Protein AF-A0A971WTZ6-F1 (afdb_monomer)

Mean predicted aligned error: 16.08 Å

Foldseek 3Di:
DDDDDPPPPPPPPQDPVSVVVVVVVVVVVVVVVVVVVVVVVVVVVVVVVVVVLPPQDDDDDDRCDPLLLLVQQQVVVVVVDPDFDFLVNSLVSSCVSDVVDDSVNSVVSLVVQQPDPAFDWHDDPQKTWGWGWHDDPRTIDIDTPDIGGNVVPPPPPPD

Secondary structure (DSSP, 8-state):
---------------HHHHHHHHHHHHHHHHHHHHHHHHHHHHHHHHHHHHTTSTTS-SSSSSPPHHHHHHHHHHHHHHT-SS-EEHHHHHHHHHHH-SSS-HHHHHHHHHHHTT-SS-EEEEETTEEEEEEEEEETTEEEEEEEEEEEGGGGGGGS--

Radius of gyration: 30.04 Å; Cα contacts (8 Å, |Δi|>4): 118; chains: 1; bounding box: 64×33×108 Å

Nearest PDB structures (foldseek):
  5gwj-assembly1_A  TM=6.318E-01  e=2.835E-01  Homo sapiens
  4ray-assembly1_B  TM=6.057E-01  e=4.666E-01  Magnetospirillum gryphiswaldense MSR-1 v2
  4g0u-assembly1_A  TM=4.579E-01  e=3.418E-01  Homo sapiens
  8p26-assembly4_G  TM=4.112E-01  e=1.188E+00  Arabidopsis thaliana
  8p26-assembly3_F  TM=2.941E-01  e=2.356E+00  Arabidopsis thaliana

Structure (mmCIF, N/CA/C/O backbone):
data_AF-A0A971WTZ6-F1
#
_entry.id   AF-A0A971WTZ6-F1
#
loop_
_atom_site.group_PDB
_atom_site.id
_atom_site.type_symbol
_atom_site.label_atom_id
_atom_site.label_alt_id
_atom_site.label_comp_id
_atom_site.label_asym_id
_atom_site.label_entity_id
_atom_site.label_seq_id
_atom_site.pdbx_PDB_ins_code
_atom_site.Cartn_x
_atom_site.Cartn_y
_a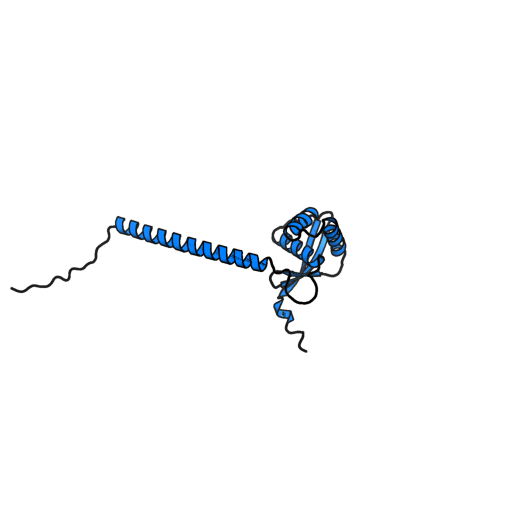tom_site.Cartn_z
_atom_site.occupancy
_atom_site.B_iso_or_equiv
_atom_site.auth_seq_id
_atom_site.auth_comp_id
_atom_site.auth_asym_id
_atom_site.auth_atom_id
_atom_site.pdbx_PDB_model_num
ATOM 1 N N . MET A 1 1 ? 27.013 -16.942 -88.353 1.00 39.53 1 MET A N 1
ATOM 2 C CA . MET A 1 1 ? 26.385 -15.684 -87.880 1.00 39.53 1 MET A CA 1
ATOM 3 C C . MET A 1 1 ? 25.203 -16.038 -86.986 1.00 39.53 1 MET A C 1
ATOM 5 O O . MET A 1 1 ? 24.407 -16.854 -87.421 1.00 39.53 1 MET A O 1
ATOM 9 N N . GLY A 1 2 ? 25.082 -15.452 -85.782 1.00 38.31 2 GLY A N 1
ATOM 10 C CA . GLY A 1 2 ? 23.783 -15.403 -85.077 1.00 38.31 2 GLY A CA 1
ATOM 11 C C . GLY A 1 2 ? 23.703 -15.758 -83.580 1.00 38.31 2 GLY A C 1
ATOM 12 O O . GLY A 1 2 ? 22.897 -16.597 -83.224 1.00 38.31 2 GLY A O 1
ATOM 13 N N . LYS A 1 3 ? 24.494 -15.091 -82.724 1.00 39.75 3 LYS A N 1
ATOM 14 C CA . LYS A 1 3 ? 24.234 -14.716 -81.306 1.00 39.75 3 LYS A CA 1
ATOM 15 C C . LYS A 1 3 ? 23.463 -15.693 -80.383 1.00 39.75 3 LYS A C 1
ATOM 17 O O . LYS A 1 3 ? 22.240 -15.643 -80.293 1.00 39.75 3 LYS A O 1
ATOM 22 N N . VAL A 1 4 ? 24.204 -16.383 -79.510 1.00 43.22 4 VAL A N 1
ATOM 23 C CA . VAL A 1 4 ? 23.694 -1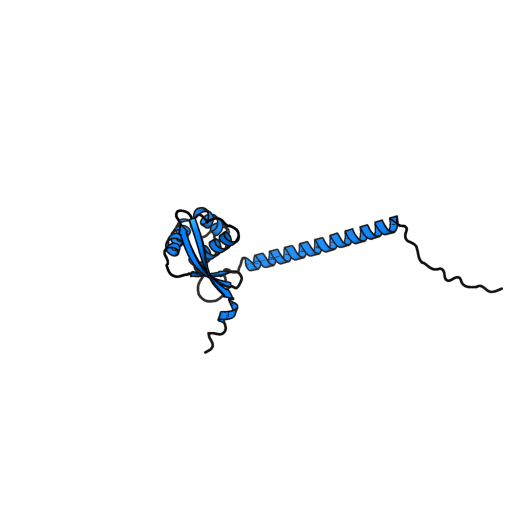6.835 -78.201 1.00 43.22 4 VAL A CA 1
ATOM 24 C C . VAL A 1 4 ? 23.623 -15.611 -77.281 1.00 43.22 4 VAL A C 1
ATOM 26 O O . VAL A 1 4 ? 24.646 -14.997 -76.978 1.00 43.22 4 VAL A O 1
ATOM 29 N N . LYS A 1 5 ? 22.418 -15.205 -76.866 1.00 48.94 5 LYS A N 1
ATOM 30 C CA . LYS A 1 5 ? 22.244 -14.185 -75.823 1.00 48.94 5 LYS A CA 1
ATOM 31 C C . LYS A 1 5 ? 22.657 -14.800 -74.484 1.00 48.94 5 LYS A C 1
ATOM 33 O O . LYS A 1 5 ? 21.902 -15.574 -73.906 1.00 48.94 5 LYS A O 1
ATOM 38 N N . SER A 1 6 ? 23.843 -14.443 -73.991 1.00 46.06 6 SER A N 1
ATOM 39 C CA . SER A 1 6 ? 24.208 -14.658 -72.589 1.00 46.06 6 SER A CA 1
ATOM 40 C C . SER A 1 6 ? 23.188 -13.962 -71.697 1.00 46.06 6 SER A C 1
ATOM 42 O O . SER A 1 6 ? 23.096 -12.733 -71.679 1.00 46.06 6 SER A O 1
ATOM 44 N N . ILE A 1 7 ? 22.448 -14.758 -70.934 1.00 49.47 7 ILE A N 1
ATOM 45 C CA . ILE A 1 7 ? 21.737 -14.300 -69.748 1.00 49.47 7 ILE A CA 1
ATOM 46 C C . ILE A 1 7 ? 22.827 -13.859 -68.768 1.00 49.47 7 ILE A C 1
ATOM 48 O O . ILE A 1 7 ? 23.528 -14.690 -68.190 1.00 49.47 7 ILE A O 1
ATOM 52 N N . LYS A 1 8 ? 23.039 -12.544 -68.644 1.00 46.16 8 LYS A N 1
ATOM 53 C CA . LYS A 1 8 ? 23.874 -11.992 -67.577 1.00 46.16 8 LYS A CA 1
ATOM 54 C C . LYS A 1 8 ? 23.156 -12.271 -66.260 1.00 46.16 8 LYS A C 1
ATOM 56 O O . LYS A 1 8 ? 22.169 -11.617 -65.939 1.00 46.16 8 LYS A O 1
ATOM 61 N N . ARG A 1 9 ? 23.661 -13.272 -65.538 1.00 42.91 9 ARG 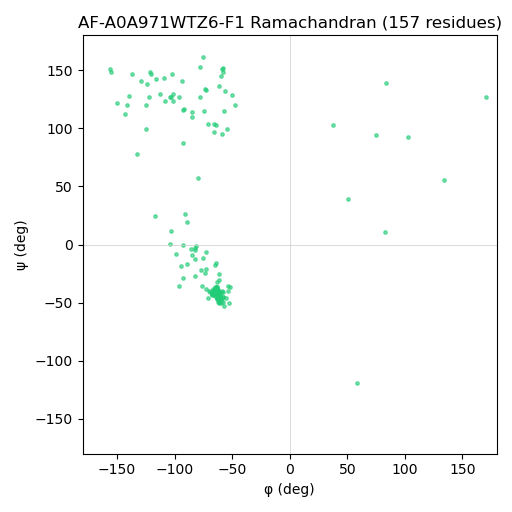A N 1
ATOM 62 C CA . ARG A 1 9 ? 23.429 -13.494 -64.112 1.00 42.91 9 ARG A CA 1
ATOM 63 C C . ARG A 1 9 ? 23.827 -12.209 -63.383 1.00 42.91 9 ARG A C 1
ATOM 65 O O . ARG A 1 9 ? 25.008 -11.931 -63.210 1.00 42.91 9 ARG A O 1
ATOM 72 N N . GLY A 1 10 ? 22.838 -11.391 -63.045 1.00 45.88 10 GLY A N 1
ATOM 73 C CA . GLY A 1 10 ? 22.982 -10.276 -62.116 1.00 45.88 10 GLY A CA 1
ATOM 74 C C . GLY A 1 10 ? 22.949 -10.790 -60.682 1.00 45.88 10 GLY A C 1
ATOM 75 O O . GLY A 1 10 ? 22.087 -10.387 -59.916 1.00 45.88 10 GLY A O 1
ATOM 76 N N . GLU A 1 11 ? 23.846 -11.713 -60.343 1.00 49.72 11 GLU A N 1
ATOM 77 C CA . GLU A 1 11 ? 24.200 -12.000 -58.955 1.00 49.72 11 GLU A CA 1
ATOM 78 C C . GLU A 1 11 ? 25.410 -11.117 -58.654 1.00 49.72 11 GLU A C 1
ATOM 80 O O . GLU A 1 11 ? 26.560 -11.483 -58.892 1.00 49.72 11 GLU A O 1
ATOM 85 N N . LEU A 1 12 ? 25.133 -9.884 -58.230 1.00 53.41 12 LEU A N 1
ATOM 86 C CA . LEU A 1 12 ? 26.131 -9.048 -57.579 1.00 53.41 12 LEU A CA 1
ATOM 87 C C . LEU A 1 12 ? 26.472 -9.742 -56.256 1.00 53.41 12 LEU A C 1
ATOM 89 O O . LEU A 1 12 ? 25.738 -9.610 -55.280 1.00 53.41 12 LEU A O 1
ATOM 93 N N . ASN A 1 13 ? 27.553 -10.524 -56.244 1.00 52.94 13 ASN A N 1
ATOM 94 C CA . ASN A 1 13 ? 28.212 -10.939 -55.009 1.00 52.94 13 ASN A CA 1
ATOM 95 C C . ASN A 1 13 ? 28.642 -9.658 -54.283 1.00 52.94 13 ASN A C 1
ATOM 97 O O . ASN A 1 13 ? 29.683 -9.091 -54.613 1.00 52.94 13 ASN A O 1
ATOM 101 N N . MET A 1 14 ? 27.815 -9.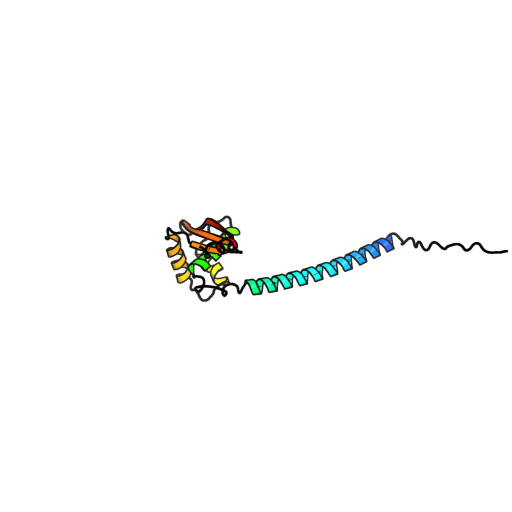177 -53.351 1.00 63.66 14 MET A N 1
ATOM 102 C CA . MET A 1 14 ? 28.189 -8.087 -52.452 1.00 63.66 14 MET A CA 1
ATOM 103 C C . MET A 1 14 ? 29.461 -8.497 -51.714 1.00 63.66 14 MET A C 1
ATOM 105 O O . MET A 1 14 ? 29.566 -9.626 -51.221 1.00 63.66 14 MET A O 1
ATOM 109 N N . GLY A 1 15 ? 30.443 -7.598 -51.668 1.00 75.81 15 GLY A N 1
ATOM 110 C CA . GLY A 1 15 ? 31.680 -7.857 -50.940 1.00 75.81 15 GLY A CA 1
ATOM 111 C C . GLY A 1 15 ? 31.389 -8.136 -49.464 1.00 75.81 15 GLY A C 1
ATOM 112 O O . GLY A 1 15 ? 30.422 -7.620 -48.905 1.00 75.81 15 GLY A O 1
ATOM 113 N N . TYR A 1 16 ? 32.232 -8.933 -48.803 1.00 76.25 16 TYR A N 1
ATOM 114 C CA . TYR A 1 16 ? 32.075 -9.231 -47.373 1.00 76.25 16 TYR A CA 1
ATOM 115 C C . TYR A 1 16 ? 31.971 -7.947 -46.527 1.00 76.25 16 TYR A C 1
ATOM 117 O O . TYR A 1 16 ? 31.121 -7.853 -45.646 1.00 76.25 16 TYR A O 1
ATOM 125 N N . GLU A 1 17 ? 32.759 -6.919 -46.857 1.00 78.50 17 GLU A N 1
ATOM 126 C CA . GLU A 1 17 ? 32.669 -5.603 -46.216 1.00 78.50 17 GLU A CA 1
ATOM 127 C C . GLU A 1 17 ? 31.329 -4.904 -46.487 1.00 78.50 17 GLU A C 1
ATOM 129 O O . GLU A 1 17 ? 30.712 -4.401 -45.552 1.00 78.50 17 GLU A O 1
ATOM 134 N N . GLU A 1 18 ? 30.825 -4.917 -47.725 1.00 80.88 18 GLU A N 1
ATOM 135 C CA . GLU A 1 18 ? 29.519 -4.330 -48.072 1.00 80.88 18 GLU A CA 1
ATOM 136 C C . GLU A 1 18 ? 28.364 -5.040 -47.353 1.00 80.88 18 GLU A C 1
ATOM 138 O O . GLU A 1 18 ? 27.426 -4.390 -46.895 1.00 80.88 18 GLU A O 1
ATOM 143 N N . SER A 1 19 ? 28.453 -6.363 -47.184 1.00 84.31 19 SER A N 1
ATOM 144 C CA . SER A 1 19 ? 27.488 -7.134 -46.397 1.00 84.31 19 SER A CA 1
ATOM 145 C C . SER A 1 19 ? 27.518 -6.752 -44.915 1.00 84.31 19 SER A C 1
ATOM 147 O O . SER A 1 19 ? 26.463 -6.708 -44.281 1.00 84.31 19 SER A O 1
ATOM 149 N N . LEU A 1 20 ? 28.699 -6.478 -44.349 1.00 88.19 20 LEU A N 1
ATOM 150 C CA . LEU A 1 20 ? 28.834 -6.041 -42.957 1.00 88.19 20 LEU A CA 1
ATOM 151 C C . LEU A 1 20 ? 28.292 -4.624 -42.752 1.00 88.19 20 LEU A C 1
ATOM 153 O O . LEU A 1 20 ? 27.613 -4.372 -41.756 1.00 88.19 20 LEU A O 1
ATOM 157 N N . TRP A 1 21 ? 28.543 -3.716 -43.697 1.00 89.12 21 TRP A N 1
ATOM 158 C CA . TRP A 1 21 ? 27.971 -2.369 -43.685 1.00 89.12 21 TRP A CA 1
ATOM 159 C C . TRP A 1 21 ? 26.448 -2.407 -43.773 1.00 89.12 21 TRP A C 1
ATOM 161 O O . TRP A 1 21 ? 25.774 -1.805 -42.943 1.00 89.12 21 TRP A O 1
ATOM 171 N N . HIS A 1 22 ? 25.904 -3.204 -44.691 1.00 86.69 22 HIS A N 1
ATOM 172 C CA . HIS A 1 22 ? 24.462 -3.358 -44.831 1.00 86.69 22 HIS A CA 1
ATOM 173 C C . HIS A 1 22 ? 23.809 -3.964 -43.577 1.00 86.69 22 HIS A C 1
ATOM 175 O O . HIS A 1 22 ? 22.792 -3.463 -43.101 1.00 86.69 22 HIS A O 1
ATOM 181 N N . ALA A 1 23 ? 24.418 -5.001 -42.989 1.00 89.94 23 ALA A N 1
ATOM 182 C CA . ALA A 1 23 ? 23.938 -5.591 -41.740 1.00 89.94 23 ALA A CA 1
ATOM 183 C C . ALA A 1 23 ? 23.984 -4.590 -40.575 1.00 89.94 23 ALA A C 1
ATOM 185 O O . ALA A 1 23 ? 23.058 -4.530 -39.766 1.00 89.94 23 ALA A O 1
ATOM 186 N N . ARG A 1 24 ? 25.039 -3.769 -40.502 1.00 91.81 24 ARG A N 1
ATOM 187 C CA . ARG A 1 24 ? 25.147 -2.697 -39.510 1.00 91.81 24 ARG A CA 1
ATOM 188 C C . ARG A 1 24 ? 24.034 -1.665 -39.686 1.00 91.81 24 ARG A C 1
ATOM 190 O O . ARG A 1 24 ? 23.422 -1.289 -38.690 1.00 91.81 24 ARG A O 1
ATOM 197 N N . ASP A 1 25 ? 23.773 -1.223 -40.910 1.00 91.94 25 ASP A N 1
ATOM 198 C CA . ASP A 1 25 ? 22.756 -0.207 -41.188 1.00 91.94 25 ASP A CA 1
ATOM 199 C C . ASP A 1 25 ? 21.351 -0.709 -40.826 1.00 91.94 25 ASP A C 1
ATOM 201 O O . ASP A 1 25 ? 20.591 0.004 -40.168 1.00 91.94 25 ASP A O 1
ATOM 205 N N . LEU A 1 26 ? 21.045 -1.972 -41.142 1.00 93.94 26 LEU A N 1
ATOM 206 C CA . LEU A 1 26 ? 19.799 -2.623 -40.729 1.00 93.94 26 LEU A CA 1
ATOM 207 C C . LEU A 1 26 ? 19.653 -2.669 -39.202 1.00 93.94 26 LEU A C 1
ATOM 209 O O . LEU A 1 26 ? 18.611 -2.292 -38.671 1.00 93.94 26 LEU A O 1
ATOM 213 N N . LEU A 1 27 ? 20.707 -3.066 -38.482 1.00 93.94 27 LEU A N 1
ATOM 214 C CA . LEU A 1 27 ? 20.687 -3.106 -37.016 1.00 93.94 27 LEU A CA 1
ATOM 215 C C . LEU A 1 27 ? 20.507 -1.715 -36.398 1.00 93.94 27 LEU A C 1
ATOM 217 O O . LEU A 1 27 ? 19.831 -1.574 -35.381 1.00 93.94 27 LEU A O 1
ATOM 221 N N . VAL A 1 28 ? 21.102 -0.678 -36.990 1.00 95.25 28 VAL A N 1
ATOM 222 C CA . VAL A 1 28 ? 20.956 0.702 -36.508 1.00 95.25 28 VAL A CA 1
ATOM 223 C C . VAL A 1 28 ? 19.514 1.188 -36.660 1.00 95.25 28 VAL A C 1
ATOM 225 O O . VAL A 1 28 ? 18.975 1.782 -35.721 1.00 95.25 28 VAL A O 1
ATOM 228 N N . GLU A 1 29 ? 18.874 0.913 -37.796 1.00 94.62 29 GLU A N 1
ATOM 229 C CA . GLU A 1 29 ? 17.466 1.263 -38.009 1.00 94.62 29 GLU A CA 1
ATOM 230 C C . GLU A 1 29 ? 16.527 0.455 -37.098 1.00 94.62 29 GLU A C 1
ATOM 232 O O . GLU A 1 29 ? 15.623 1.030 -36.488 1.00 94.62 29 GLU A O 1
ATOM 237 N N . GLU A 1 30 ? 16.793 -0.837 -36.890 1.00 93.06 30 GLU A N 1
ATOM 238 C CA . GLU A 1 30 ? 16.048 -1.684 -35.946 1.00 93.06 30 GLU A CA 1
ATOM 239 C C . GLU A 1 30 ? 16.134 -1.129 -34.513 1.00 93.06 30 GLU A C 1
ATOM 241 O O . GLU A 1 30 ? 15.119 -0.928 -33.841 1.00 93.06 30 GLU A O 1
ATOM 246 N N . ILE A 1 31 ? 17.342 -0.784 -34.050 1.00 95.94 31 ILE A N 1
ATOM 247 C CA . ILE A 1 31 ? 17.561 -0.182 -32.725 1.00 95.94 31 ILE A CA 1
ATOM 248 C C . ILE A 1 31 ? 16.777 1.125 -32.587 1.00 95.94 31 ILE A C 1
ATOM 250 O O . ILE A 1 31 ? 16.212 1.413 -31.527 1.00 95.94 31 ILE A O 1
ATOM 254 N N . LYS A 1 32 ? 16.737 1.938 -33.642 1.00 95.00 32 LYS A N 1
ATOM 255 C CA . LYS A 1 32 ? 16.009 3.208 -33.648 1.00 95.00 32 LYS A CA 1
ATOM 256 C C . LYS A 1 32 ? 14.498 2.987 -33.566 1.00 95.00 32 LYS A C 1
ATOM 258 O O . LYS A 1 32 ? 13.845 3.652 -32.759 1.00 95.00 32 LYS A O 1
ATOM 263 N N . ALA A 1 33 ? 13.961 2.032 -34.321 1.00 92.75 33 ALA A N 1
ATOM 264 C CA . ALA A 1 33 ? 12.549 1.663 -34.274 1.00 92.75 33 ALA A CA 1
ATOM 265 C C . ALA A 1 33 ? 12.151 1.119 -32.891 1.00 92.75 33 ALA A C 1
ATOM 267 O O . ALA A 1 33 ? 11.163 1.568 -32.304 1.00 92.75 33 ALA A O 1
ATOM 268 N N . LEU A 1 34 ? 12.965 0.231 -32.314 1.00 94.00 34 LEU A N 1
ATOM 269 C CA . LEU A 1 34 ? 12.738 -0.325 -30.977 1.00 94.00 34 LEU A CA 1
ATOM 270 C C . LEU A 1 34 ? 12.751 0.757 -29.893 1.00 94.00 34 LEU A C 1
ATOM 272 O O . LEU A 1 34 ? 11.895 0.758 -29.010 1.00 94.00 34 LEU A O 1
ATOM 276 N N . ARG A 1 35 ? 13.665 1.731 -29.977 1.00 93.06 35 ARG A N 1
ATOM 277 C CA . ARG A 1 35 ? 13.692 2.876 -29.050 1.00 93.06 35 ARG A CA 1
ATOM 278 C C . ARG A 1 35 ? 12.431 3.732 -29.144 1.00 93.06 35 ARG A C 1
ATOM 280 O O . ARG A 1 35 ? 11.930 4.179 -28.115 1.00 93.06 35 ARG A O 1
ATOM 287 N N . GLN A 1 36 ? 11.900 3.949 -30.346 1.00 92.94 36 GLN A N 1
ATOM 288 C CA . GLN A 1 36 ? 10.642 4.680 -30.525 1.00 92.94 36 GLN A CA 1
ATOM 289 C C . GLN A 1 36 ? 9.451 3.913 -29.942 1.00 92.94 36 GLN A C 1
ATOM 291 O O . GLN A 1 36 ? 8.622 4.503 -29.248 1.00 92.94 36 GLN A O 1
ATOM 296 N N . GLN A 1 37 ? 9.384 2.599 -30.167 1.00 92.56 37 GLN A N 1
ATOM 297 C CA . GLN A 1 37 ? 8.347 1.749 -29.579 1.00 92.56 37 GLN A CA 1
ATOM 298 C C . GLN A 1 37 ? 8.421 1.737 -28.049 1.00 92.56 37 GLN A C 1
ATOM 300 O O . GLN A 1 37 ? 7.386 1.854 -27.394 1.00 92.56 37 GLN A O 1
ATOM 305 N N . LEU A 1 38 ? 9.629 1.653 -27.483 1.00 92.38 38 LEU A N 1
ATOM 306 C CA . LEU A 1 38 ? 9.853 1.734 -26.041 1.00 92.38 38 LEU A CA 1
ATOM 307 C C . LEU A 1 38 ? 9.314 3.055 -25.483 1.00 92.38 38 LEU A C 1
ATOM 309 O O . LEU A 1 38 ? 8.534 3.042 -24.538 1.00 92.38 38 LEU A O 1
ATOM 313 N N . LEU A 1 39 ? 9.660 4.184 -26.106 1.00 91.50 39 LEU A N 1
ATOM 314 C CA . LEU A 1 39 ? 9.236 5.508 -25.650 1.00 91.50 39 LEU A CA 1
ATOM 315 C C . LEU A 1 39 ? 7.708 5.661 -25.684 1.00 91.50 39 LEU A C 1
ATOM 317 O O . LEU A 1 39 ? 7.111 6.145 -24.723 1.00 91.50 39 LEU A O 1
ATOM 321 N N . LEU A 1 40 ? 7.057 5.168 -26.743 1.00 92.19 40 LEU A N 1
ATOM 322 C CA . LEU A 1 40 ? 5.595 5.133 -26.833 1.00 92.19 40 LEU A CA 1
ATOM 323 C C . LEU A 1 40 ? 4.974 4.256 -25.740 1.00 92.19 40 LEU A C 1
ATOM 325 O O . LEU A 1 40 ? 3.973 4.642 -25.135 1.00 92.19 40 LEU A O 1
ATOM 329 N N . LYS A 1 41 ? 5.554 3.083 -25.467 1.00 92.12 41 LYS A N 1
ATOM 330 C CA . LYS A 1 41 ? 5.076 2.176 -24.415 1.00 92.12 41 LYS A CA 1
ATOM 331 C C . LYS A 1 41 ? 5.258 2.774 -23.027 1.00 92.12 41 LYS A C 1
ATOM 333 O O . LYS A 1 41 ? 4.337 2.706 -22.218 1.00 92.12 41 LYS A O 1
ATOM 338 N N . GLU A 1 42 ? 6.390 3.411 -22.759 1.00 90.31 42 GLU A N 1
ATOM 339 C CA . GLU A 1 42 ? 6.631 4.129 -21.508 1.00 90.31 42 GLU A CA 1
ATOM 340 C C . GLU A 1 42 ? 5.645 5.282 -21.319 1.00 90.31 42 GLU A C 1
ATOM 342 O O . GLU A 1 42 ? 5.124 5.474 -20.221 1.00 90.31 42 GLU A O 1
ATOM 347 N N . GLU A 1 43 ? 5.334 6.033 -22.376 1.00 87.88 43 GLU A N 1
ATOM 348 C CA . GLU A 1 43 ? 4.344 7.104 -22.309 1.00 87.88 43 GLU A CA 1
ATOM 349 C C . GLU A 1 43 ? 2.928 6.557 -22.077 1.00 87.88 43 GLU A C 1
ATOM 351 O O . GLU A 1 43 ? 2.199 7.074 -21.229 1.00 87.88 43 GLU A O 1
ATOM 356 N N . GLN A 1 44 ? 2.552 5.471 -22.758 1.00 87.94 44 GLN A N 1
ATOM 357 C CA . GLN A 1 44 ? 1.296 4.756 -22.513 1.00 87.94 44 GLN A CA 1
ATOM 358 C C . GLN A 1 44 ? 1.200 4.285 -21.060 1.00 87.94 44 GLN A C 1
ATOM 360 O O . GLN A 1 44 ? 0.174 4.505 -20.420 1.00 87.94 44 GLN A O 1
ATOM 365 N N . LEU A 1 45 ? 2.273 3.712 -20.511 1.00 83.38 45 LEU A N 1
ATOM 366 C CA . LEU A 1 45 ? 2.335 3.294 -19.112 1.00 83.38 45 LEU A CA 1
ATOM 367 C C . LEU A 1 45 ? 2.265 4.482 -18.152 1.00 83.38 45 LEU A C 1
ATOM 369 O O . LEU A 1 45 ? 1.592 4.388 -17.132 1.00 83.38 45 LEU A O 1
ATOM 373 N N . ARG A 1 46 ? 2.905 5.620 -18.450 1.00 77.62 46 ARG A N 1
ATOM 374 C CA . ARG A 1 46 ? 2.770 6.842 -17.635 1.00 77.62 46 ARG A CA 1
ATOM 375 C C . ARG A 1 46 ? 1.341 7.374 -17.647 1.00 77.62 46 ARG A C 1
ATOM 377 O O . ARG A 1 46 ? 0.832 7.733 -16.590 1.00 77.62 46 ARG A O 1
ATOM 384 N N . ARG A 1 47 ? 0.681 7.391 -18.809 1.00 78.56 47 ARG A N 1
ATOM 385 C CA . ARG A 1 47 ? -0.731 7.784 -18.935 1.00 78.56 47 ARG A CA 1
ATOM 386 C C . ARG A 1 47 ? -1.631 6.824 -18.160 1.00 78.56 47 ARG A C 1
ATOM 388 O O . ARG A 1 47 ? -2.456 7.277 -17.373 1.00 78.56 47 ARG A O 1
ATOM 395 N N . LEU A 1 48 ? -1.417 5.517 -18.294 1.00 74.81 48 LEU A N 1
ATOM 396 C CA . LEU A 1 48 ? -2.161 4.507 -17.544 1.00 74.81 48 LEU A CA 1
ATOM 397 C C . LEU A 1 48 ? -1.938 4.664 -16.034 1.00 74.81 48 LEU A C 1
ATOM 399 O O . LEU A 1 48 ? -2.900 4.699 -15.282 1.00 74.81 48 LEU A O 1
ATOM 403 N N . ASN A 1 49 ? -0.698 4.884 -15.596 1.00 65.31 49 ASN A N 1
ATOM 404 C CA . ASN A 1 49 ? -0.367 5.183 -14.202 1.00 65.31 49 ASN A CA 1
ATOM 405 C C . ASN A 1 49 ? -0.988 6.492 -13.701 1.00 65.31 49 ASN A C 1
ATOM 407 O O . ASN A 1 49 ? -1.298 6.585 -12.521 1.00 65.31 49 ASN A O 1
ATOM 411 N N . SER A 1 50 ? -1.172 7.506 -14.553 1.00 65.25 50 SER A N 1
ATOM 412 C CA . SER A 1 50 ? -1.886 8.728 -14.161 1.00 65.25 50 SER A CA 1
ATOM 413 C C . SER A 1 50 ? -3.381 8.469 -13.957 1.00 65.25 50 SER A C 1
ATOM 415 O O . SER A 1 50 ? -3.933 8.886 -12.947 1.00 65.25 50 SER A O 1
ATOM 417 N N . VAL A 1 51 ? -4.002 7.667 -14.828 1.00 66.50 51 VAL A N 1
ATOM 418 C CA . VAL A 1 51 ? -5.405 7.236 -14.695 1.00 66.50 51 VAL A CA 1
ATOM 419 C C . VAL A 1 51 ? -5.592 6.317 -13.480 1.00 66.50 51 VAL A C 1
ATOM 421 O O . VAL A 1 51 ? -6.568 6.442 -12.748 1.00 66.50 51 VAL A O 1
ATOM 424 N N . LEU A 1 52 ? -4.625 5.435 -13.221 1.00 59.81 52 LEU A N 1
ATOM 425 C CA . LEU A 1 52 ? -4.563 4.558 -12.049 1.00 59.81 52 LEU A CA 1
ATOM 426 C C . LEU A 1 52 ? -4.010 5.240 -10.789 1.00 59.81 52 LEU A C 1
ATOM 428 O O . LEU A 1 52 ? -3.979 4.613 -9.736 1.00 59.81 52 LEU A O 1
ATOM 432 N N . ARG A 1 53 ? -3.612 6.515 -10.839 1.00 54.62 53 ARG A N 1
ATOM 433 C CA . ARG A 1 53 ? -3.407 7.344 -9.637 1.00 54.62 53 ARG A CA 1
ATOM 434 C C . ARG A 1 53 ? -4.677 8.073 -9.203 1.00 54.62 53 ARG A C 1
ATOM 436 O O . ARG A 1 53 ? -4.774 8.431 -8.033 1.00 54.62 53 ARG A O 1
ATOM 443 N N . ASP A 1 54 ? -5.672 8.167 -10.084 1.00 43.53 54 ASP A N 1
ATOM 444 C CA . ASP A 1 54 ? -7.025 8.644 -9.778 1.00 43.53 54 ASP A CA 1
ATOM 445 C C . ASP A 1 54 ? -8.067 7.576 -9.310 1.00 43.53 54 ASP A C 1
ATOM 447 O O . ASP A 1 54 ? -9.265 7.876 -9.335 1.00 43.53 54 ASP A O 1
ATOM 451 N N . PRO A 1 55 ? -7.747 6.355 -8.812 1.00 44.81 55 PRO A N 1
ATOM 452 C CA . PRO A 1 55 ? -8.754 5.360 -8.463 1.00 44.81 55 PRO A CA 1
ATOM 453 C C . PRO A 1 55 ? -9.186 5.467 -6.996 1.00 44.81 55 PRO A C 1
ATOM 455 O O . PRO A 1 55 ? -9.650 4.489 -6.424 1.00 44.81 55 PRO A O 1
ATOM 458 N N . ILE A 1 56 ? -9.082 6.638 -6.357 1.00 46.97 56 ILE A N 1
ATOM 459 C CA . ILE A 1 56 ? -9.738 6.831 -5.050 1.00 46.97 56 ILE A CA 1
ATOM 460 C C . ILE A 1 56 ? -11.226 7.185 -5.243 1.00 46.97 56 ILE A C 1
ATOM 462 O O . ILE A 1 56 ? -12.011 7.126 -4.294 1.00 46.97 56 ILE A O 1
ATOM 466 N N . HIS A 1 57 ? -11.668 7.527 -6.460 1.00 44.03 57 HIS A N 1
ATOM 467 C CA . HIS A 1 57 ? -13.021 8.038 -6.702 1.00 44.03 57 HIS A CA 1
ATOM 468 C C . HIS A 1 57 ? -13.724 7.350 -7.878 1.00 44.03 57 HIS A C 1
ATOM 470 O O . HIS A 1 57 ? -13.824 7.943 -8.950 1.00 44.03 57 HIS A O 1
ATOM 476 N N . LYS A 1 58 ? -14.236 6.123 -7.669 1.00 40.78 58 LYS A N 1
ATOM 477 C CA . LYS A 1 58 ? -15.356 5.461 -8.396 1.00 40.78 58 LYS A CA 1
ATOM 478 C C . LYS A 1 58 ? -15.415 3.984 -7.949 1.00 40.78 58 LYS A C 1
ATOM 480 O O . LYS A 1 58 ? -14.399 3.327 -8.065 1.00 40.78 58 LYS A O 1
ATOM 485 N N . ARG A 1 59 ? -16.506 3.366 -7.473 1.00 41.78 59 ARG A N 1
ATOM 486 C CA . ARG A 1 59 ? -17.939 3.696 -7.321 1.00 41.78 59 ARG A CA 1
ATOM 487 C C . ARG A 1 59 ? -18.503 2.841 -6.171 1.00 41.78 59 ARG A C 1
ATOM 489 O O . ARG A 1 59 ? -18.121 1.688 -6.052 1.00 41.78 59 ARG A O 1
ATOM 496 N N . GLY A 1 60 ? -19.487 3.379 -5.447 1.00 37.50 60 GLY A N 1
ATOM 497 C CA . GLY A 1 60 ? -20.447 2.594 -4.659 1.00 37.50 60 GLY A CA 1
ATOM 498 C C . GLY A 1 60 ? -20.201 2.562 -3.148 1.00 37.50 60 GLY A C 1
ATOM 499 O O . GLY A 1 60 ? -19.545 1.670 -2.642 1.00 37.50 60 GLY A O 1
ATOM 500 N N . SER A 1 61 ? -20.838 3.496 -2.434 1.00 36.16 61 SER A N 1
ATOM 501 C CA . SER A 1 61 ? -20.979 3.550 -0.968 1.00 36.16 61 SER A CA 1
ATOM 502 C C . SER A 1 61 ? -19.740 3.976 -0.163 1.00 36.16 61 SER A C 1
ATOM 504 O O . SER A 1 61 ? -18.915 3.176 0.263 1.00 36.16 61 SER A O 1
ATOM 506 N N . GLY A 1 62 ? -19.674 5.279 0.128 1.00 45.34 62 GLY A N 1
ATOM 507 C CA . GLY A 1 62 ? -18.749 5.846 1.108 1.00 45.34 62 GLY A CA 1
ATOM 508 C C . GLY A 1 62 ? -17.351 6.109 0.555 1.00 45.34 62 GLY A C 1
ATOM 509 O O . GLY A 1 62 ? -16.779 5.336 -0.203 1.00 45.34 62 GLY A O 1
ATOM 510 N N . THR A 1 63 ? -16.770 7.238 0.940 1.00 57.22 63 THR A N 1
ATOM 511 C CA . THR A 1 63 ? -15.332 7.460 0.796 1.00 57.22 63 THR A CA 1
ATOM 512 C C . THR A 1 63 ? -14.588 6.255 1.384 1.00 57.22 63 THR A C 1
ATOM 514 O O . THR A 1 63 ? -14.885 5.851 2.511 1.00 57.22 63 THR A O 1
ATOM 517 N N . VAL A 1 64 ? -13.650 5.651 0.634 1.00 66.94 64 VAL A N 1
ATOM 518 C CA . VAL A 1 64 ? -12.825 4.534 1.137 1.00 66.94 64 VAL A CA 1
ATOM 519 C C . VAL A 1 64 ? -12.298 4.935 2.508 1.00 66.94 64 VAL A C 1
ATOM 521 O O . VAL A 1 64 ? -11.645 5.975 2.633 1.00 66.94 64 VAL A O 1
ATOM 524 N N . SER A 1 65 ? -12.634 4.170 3.548 1.00 86.88 65 SER A N 1
ATOM 525 C CA . SER A 1 65 ? -12.368 4.605 4.918 1.00 86.88 65 SER A CA 1
ATOM 526 C C . SER A 1 65 ? -10.871 4.841 5.128 1.00 86.88 65 SER A C 1
ATOM 528 O O . SER A 1 65 ? -10.031 4.121 4.584 1.00 86.88 65 SER A O 1
ATOM 530 N N . LEU A 1 66 ? -10.516 5.841 5.942 1.00 88.12 66 LEU A N 1
ATOM 531 C CA . LEU A 1 66 ? -9.114 6.139 6.260 1.00 88.12 66 LEU A CA 1
ATOM 532 C C . LEU A 1 66 ? -8.369 4.888 6.755 1.00 88.12 66 LEU A C 1
ATOM 534 O O . LEU A 1 66 ? -7.213 4.670 6.407 1.00 88.12 66 LEU A O 1
ATOM 538 N N . THR A 1 67 ? -9.057 4.037 7.519 1.00 91.69 67 THR A N 1
ATOM 539 C CA . THR A 1 67 ? -8.547 2.735 7.949 1.00 91.69 67 THR A CA 1
ATOM 540 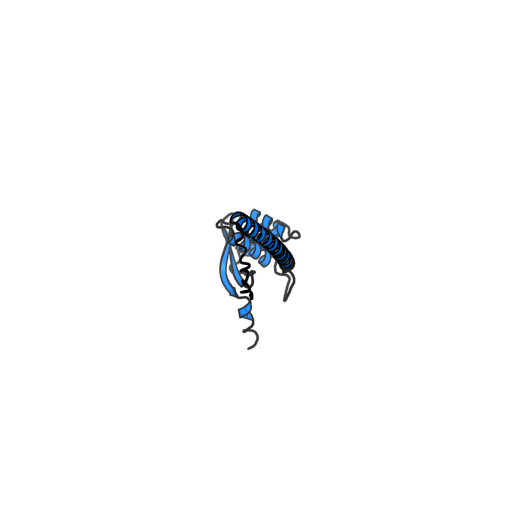C C . THR A 1 67 ? -8.156 1.846 6.772 1.00 91.69 67 THR A C 1
ATOM 542 O O . THR A 1 67 ? -7.023 1.374 6.747 1.00 91.69 67 THR A O 1
ATOM 545 N N . LYS A 1 68 ? -9.053 1.638 5.795 1.00 92.25 68 LYS A N 1
ATOM 546 C CA . LYS A 1 68 ? -8.762 0.813 4.612 1.00 92.25 68 LYS A CA 1
ATOM 547 C C . LYS A 1 68 ? -7.582 1.381 3.821 1.00 92.25 68 LYS A C 1
ATOM 549 O O . LYS A 1 68 ? -6.694 0.625 3.441 1.00 92.25 68 LYS A O 1
ATOM 554 N N . GLN A 1 69 ? -7.515 2.705 3.657 1.00 91.62 69 GLN A N 1
ATOM 555 C CA . GLN A 1 69 ? -6.395 3.365 2.971 1.00 91.62 69 GLN A CA 1
ATOM 556 C C . GLN A 1 69 ? -5.060 3.110 3.687 1.00 91.62 69 GLN A C 1
ATOM 558 O O . GLN A 1 69 ? -4.102 2.672 3.059 1.00 91.62 69 GLN A O 1
ATOM 563 N N . ILE A 1 70 ? -5.003 3.317 5.008 1.00 93.25 70 ILE A N 1
ATOM 564 C CA . ILE A 1 70 ? -3.786 3.087 5.803 1.00 93.25 70 ILE A CA 1
ATOM 565 C C . ILE A 1 70 ? -3.350 1.619 5.727 1.00 93.25 70 ILE A C 1
ATOM 567 O O . ILE A 1 70 ? -2.169 1.346 5.527 1.00 93.25 70 ILE A O 1
ATOM 571 N N . LEU A 1 71 ? -4.282 0.671 5.867 1.00 93.56 71 LEU A N 1
ATOM 572 C CA . LEU A 1 71 ? -3.972 -0.757 5.766 1.00 93.56 71 LEU A CA 1
ATOM 573 C C . LEU A 1 71 ? -3.475 -1.138 4.368 1.00 93.56 71 LEU A C 1
ATOM 575 O O . LEU A 1 71 ? -2.512 -1.887 4.254 1.00 93.56 71 LEU A O 1
ATOM 579 N N . THR A 1 72 ? -4.052 -0.559 3.316 1.00 92.88 72 THR A N 1
ATOM 580 C CA . THR A 1 72 ? -3.585 -0.762 1.936 1.00 92.88 72 THR A CA 1
ATOM 581 C C . THR A 1 72 ? -2.144 -0.276 1.760 1.00 92.88 72 THR A C 1
ATOM 583 O O . THR A 1 72 ? -1.321 -0.992 1.194 1.00 92.88 72 THR A O 1
ATOM 586 N N . THR A 1 73 ? -1.789 0.890 2.317 1.00 92.19 73 THR A N 1
ATOM 587 C CA . THR A 1 73 ? -0.400 1.381 2.306 1.00 92.19 73 THR A CA 1
ATOM 588 C C . THR A 1 73 ? 0.545 0.427 3.039 1.00 92.19 73 THR A C 1
ATOM 590 O O . THR A 1 73 ? 1.631 0.139 2.544 1.00 92.19 73 THR A O 1
ATOM 593 N N . ILE A 1 74 ? 0.155 -0.092 4.207 1.00 92.56 74 ILE A N 1
ATOM 594 C CA . ILE A 1 74 ? 0.988 -1.050 4.954 1.00 92.56 74 ILE A CA 1
ATOM 595 C C . ILE A 1 74 ? 1.158 -2.345 4.157 1.00 92.56 74 ILE A C 1
ATOM 597 O O . ILE A 1 74 ? 2.264 -2.880 4.116 1.00 92.56 74 ILE A O 1
ATOM 601 N N . TYR A 1 75 ? 0.099 -2.820 3.497 1.00 92.19 75 TYR A N 1
ATOM 602 C CA . TYR A 1 75 ? 0.139 -4.036 2.691 1.00 92.19 75 TYR A CA 1
ATOM 603 C C . TYR A 1 75 ? 1.147 -3.891 1.547 1.00 92.19 75 TYR A C 1
ATOM 605 O O . TYR A 1 75 ? 2.068 -4.700 1.438 1.00 92.19 75 TYR A O 1
ATOM 613 N N . GLN A 1 76 ? 1.059 -2.793 0.789 1.00 90.12 76 GLN A N 1
ATOM 614 C CA . GLN A 1 76 ? 2.029 -2.435 -0.254 1.00 90.12 76 GLN A CA 1
ATOM 615 C C . GLN A 1 76 ? 3.464 -2.428 0.290 1.00 90.12 76 GLN A C 1
ATOM 617 O O . GLN A 1 76 ? 4.342 -3.099 -0.242 1.00 90.12 76 GLN A O 1
ATOM 622 N N . MET A 1 77 ? 3.691 -1.736 1.410 1.00 90.06 77 MET A N 1
ATOM 623 C CA . MET A 1 77 ? 5.012 -1.665 2.039 1.00 90.06 77 MET A CA 1
ATOM 624 C C . MET A 1 77 ? 5.544 -3.031 2.498 1.00 90.06 77 MET A C 1
ATOM 626 O O . MET A 1 77 ? 6.761 -3.207 2.548 1.00 90.06 77 MET A O 1
ATOM 630 N N . SER A 1 78 ? 4.658 -3.958 2.876 1.00 87.50 78 SER A N 1
ATOM 631 C CA . SER A 1 78 ? 5.017 -5.296 3.355 1.00 87.50 78 SER A CA 1
ATOM 632 C C . SER A 1 78 ? 5.299 -6.293 2.230 1.00 87.50 78 SER A C 1
ATOM 634 O O . SER A 1 78 ? 6.113 -7.187 2.425 1.00 87.50 78 SER A O 1
ATOM 636 N N . ARG A 1 79 ? 4.713 -6.119 1.033 1.00 81.19 79 ARG A N 1
ATOM 637 C CA . ARG A 1 79 ? 5.051 -6.954 -0.137 1.00 81.19 79 ARG A CA 1
ATOM 638 C C . ARG A 1 79 ? 6.509 -6.774 -0.557 1.00 81.19 79 ARG A C 1
ATOM 640 O O . ARG A 1 79 ? 7.181 -7.745 -0.885 1.00 81.19 79 ARG A O 1
ATOM 647 N N . ASP A 1 80 ? 7.001 -5.541 -0.483 1.00 70.06 80 ASP A N 1
ATOM 648 C CA . ASP A 1 80 ? 8.350 -5.183 -0.931 1.00 70.06 80 ASP A CA 1
ATOM 649 C C . ASP A 1 80 ? 9.429 -5.405 0.144 1.00 70.06 80 ASP A C 1
ATOM 651 O O . ASP A 1 80 ? 10.614 -5.146 -0.092 1.00 70.06 80 ASP A O 1
ATOM 655 N N . ARG A 1 81 ? 9.046 -5.806 1.365 1.00 67.25 81 ARG A N 1
ATOM 656 C CA . ARG A 1 81 ? 9.953 -5.845 2.520 1.00 67.25 81 ARG A CA 1
ATOM 657 C C . ARG A 1 81 ? 9.730 -7.078 3.381 1.00 67.25 81 ARG A C 1
ATOM 659 O O . ARG A 1 81 ? 8.667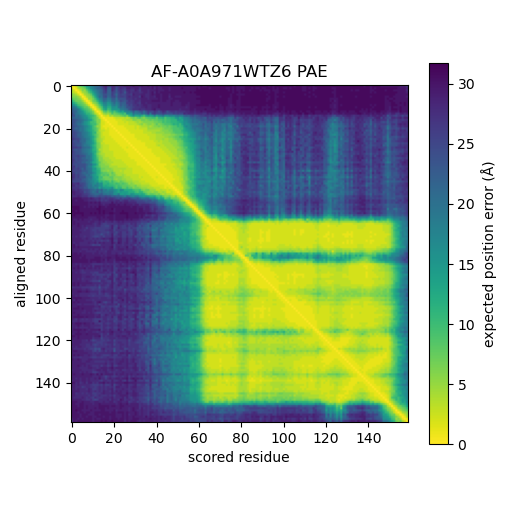 -7.275 3.944 1.00 67.25 81 ARG A O 1
ATOM 666 N N . THR A 1 82 ? 10.810 -7.803 3.646 1.00 62.34 82 THR A N 1
ATOM 667 C CA . THR A 1 82 ? 10.869 -8.875 4.656 1.00 62.34 82 THR A CA 1
ATOM 668 C C . THR A 1 82 ? 10.868 -8.376 6.104 1.00 62.34 82 THR A C 1
ATOM 670 O O . THR A 1 82 ? 10.825 -9.189 7.021 1.00 62.34 82 THR A O 1
ATOM 673 N N . HIS A 1 83 ? 10.948 -7.061 6.338 1.00 69.31 83 HIS A N 1
ATOM 674 C CA . HIS A 1 83 ? 11.134 -6.498 7.676 1.00 69.31 83 HIS A CA 1
ATOM 675 C C . HIS A 1 83 ? 9.876 -5.787 8.200 1.00 69.31 83 HIS A C 1
ATOM 677 O O . HIS A 1 83 ? 9.220 -5.079 7.429 1.00 69.31 83 HIS A O 1
ATOM 683 N N . PRO A 1 84 ? 9.592 -5.884 9.515 1.00 80.12 84 PRO A N 1
ATOM 684 C CA . PRO A 1 84 ? 8.464 -5.206 10.147 1.00 80.12 84 PRO A CA 1
ATOM 685 C C . PRO A 1 84 ? 8.501 -3.682 9.957 1.00 80.12 84 PRO A C 1
ATOM 687 O O . PRO A 1 84 ? 9.569 -3.066 9.899 1.00 80.12 84 PRO A O 1
ATOM 690 N N . ILE A 1 85 ? 7.327 -3.045 9.885 1.00 91.81 85 ILE A N 1
ATOM 691 C CA . ILE A 1 85 ? 7.207 -1.631 9.506 1.00 91.81 85 ILE A CA 1
ATOM 692 C C . ILE A 1 85 ? 6.926 -0.774 10.743 1.00 91.81 85 ILE A C 1
ATOM 694 O O . ILE A 1 85 ? 5.975 -1.004 11.481 1.00 91.81 85 ILE A O 1
ATOM 698 N N . SER A 1 86 ? 7.725 0.265 10.981 1.00 94.00 86 SER A N 1
ATOM 699 C CA . SER A 1 86 ? 7.479 1.202 12.088 1.00 94.00 86 SER A CA 1
ATOM 700 C C . SER A 1 86 ? 6.372 2.212 11.761 1.00 94.00 86 SER A C 1
ATOM 702 O O . SER A 1 86 ? 6.222 2.644 10.617 1.00 94.00 86 SER A O 1
ATOM 704 N N . ALA A 1 87 ? 5.673 2.720 12.784 1.00 93.38 87 ALA A N 1
ATOM 705 C CA . ALA A 1 87 ? 4.673 3.785 12.603 1.00 93.38 87 ALA A CA 1
ATOM 706 C C . ALA A 1 87 ? 5.222 5.017 11.859 1.00 93.38 87 ALA A C 1
ATOM 708 O O . ALA A 1 87 ? 4.516 5.624 11.059 1.00 93.38 87 ALA A O 1
ATOM 709 N N . LYS A 1 88 ? 6.492 5.382 12.089 1.00 94.06 88 LYS A N 1
ATOM 710 C CA . LYS A 1 88 ? 7.133 6.519 11.410 1.00 94.06 88 LYS A CA 1
ATOM 711 C C . LYS A 1 88 ? 7.273 6.272 9.905 1.00 94.06 88 LYS A C 1
ATOM 713 O O . LYS A 1 88 ? 7.077 7.192 9.115 1.00 94.06 88 LYS A O 1
ATOM 718 N N . GLN A 1 89 ? 7.603 5.042 9.508 1.00 93.75 89 GLN A N 1
ATOM 719 C CA . GLN A 1 89 ? 7.681 4.666 8.097 1.00 93.75 89 GLN A CA 1
ATOM 720 C C . GLN A 1 89 ? 6.295 4.683 7.450 1.00 93.75 89 GLN A C 1
ATOM 722 O O . GLN A 1 89 ? 6.174 5.242 6.365 1.00 93.75 89 GLN A O 1
ATOM 727 N N . ILE A 1 90 ? 5.267 4.169 8.135 1.00 93.62 90 ILE A N 1
ATOM 728 C CA . ILE A 1 90 ? 3.877 4.196 7.646 1.00 93.62 90 ILE A CA 1
ATOM 729 C C . ILE A 1 90 ? 3.420 5.637 7.418 1.00 93.62 90 ILE A C 1
ATOM 731 O O . ILE A 1 90 ? 2.953 5.966 6.336 1.00 93.62 90 ILE A O 1
ATOM 735 N N . VAL A 1 91 ? 3.608 6.522 8.404 1.00 94.44 91 VAL A N 1
ATOM 736 C CA . VAL A 1 91 ? 3.235 7.943 8.290 1.00 94.44 91 VAL A CA 1
ATOM 737 C C . VAL A 1 91 ? 3.934 8.602 7.105 1.00 94.44 91 VAL A C 1
ATOM 739 O O . VAL A 1 91 ? 3.302 9.336 6.346 1.00 94.44 91 VAL A O 1
ATOM 742 N N . ARG A 1 92 ? 5.237 8.348 6.939 1.00 93.88 92 ARG A N 1
ATOM 743 C CA . ARG A 1 92 ? 6.014 8.911 5.833 1.00 93.88 92 ARG A CA 1
ATOM 744 C C . ARG A 1 92 ? 5.496 8.432 4.482 1.00 93.88 92 ARG A C 1
ATOM 746 O O . ARG A 1 92 ? 5.406 9.245 3.571 1.00 93.88 92 ARG A O 1
ATOM 753 N N . GLU A 1 93 ? 5.192 7.145 4.350 1.00 91.81 93 GLU A N 1
ATOM 754 C CA . GLU A 1 93 ? 4.715 6.582 3.088 1.00 91.81 93 GLU A CA 1
ATOM 755 C C . GLU A 1 93 ? 3.292 7.042 2.771 1.00 91.81 93 GLU A C 1
ATOM 757 O O . GLU A 1 93 ? 3.040 7.550 1.683 1.00 91.81 93 GLU A O 1
ATOM 762 N N . PHE A 1 94 ? 2.395 6.993 3.757 1.00 91.94 94 PHE A N 1
ATOM 763 C CA . PHE A 1 94 ? 1.014 7.450 3.622 1.00 91.94 94 PHE A CA 1
ATOM 764 C C . PHE A 1 94 ? 0.940 8.922 3.200 1.00 91.94 94 PHE A C 1
ATOM 766 O O . PHE A 1 94 ? 0.181 9.286 2.305 1.00 91.94 94 PHE A O 1
ATOM 773 N N . ARG A 1 95 ? 1.802 9.775 3.770 1.00 89.69 95 ARG A N 1
ATOM 774 C CA . ARG A 1 95 ? 1.878 11.196 3.404 1.00 89.69 95 ARG A CA 1
ATOM 775 C C . ARG A 1 95 ? 2.332 11.463 1.976 1.00 89.69 95 ARG A C 1
ATOM 777 O O . ARG A 1 95 ? 2.114 12.571 1.514 1.00 89.69 95 ARG A O 1
ATOM 784 N N . LYS A 1 96 ? 2.955 10.512 1.273 1.00 87.94 96 LYS A N 1
ATOM 785 C CA . LYS A 1 96 ? 3.246 10.677 -0.163 1.00 87.94 96 LYS A CA 1
ATOM 786 C C . LYS A 1 96 ? 1.990 10.551 -1.024 1.00 87.94 96 LYS A C 1
ATOM 788 O O . LYS A 1 96 ? 1.979 11.050 -2.142 1.00 87.94 96 LYS A O 1
ATOM 793 N N . GLN A 1 97 ? 0.977 9.847 -0.520 1.00 84.69 97 GLN A N 1
ATOM 794 C CA . GLN A 1 97 ? -0.291 9.606 -1.205 1.00 84.69 97 GLN A CA 1
ATOM 795 C C . GLN A 1 97 ? -1.354 10.619 -0.764 1.00 84.69 97 GLN A C 1
ATOM 797 O O . GLN A 1 97 ? -2.171 11.048 -1.572 1.00 84.69 97 GLN A O 1
ATOM 802 N N . ARG A 1 98 ? -1.339 11.013 0.518 1.00 84.25 98 ARG A N 1
ATOM 803 C CA . ARG A 1 98 ? -2.397 11.818 1.127 1.00 84.25 98 ARG A CA 1
ATOM 804 C C . ARG A 1 98 ? -1.854 12.839 2.137 1.00 84.25 98 ARG A C 1
ATOM 806 O O . ARG A 1 98 ? -1.355 12.473 3.201 1.00 84.25 98 ARG A O 1
ATOM 813 N N . HIS A 1 99 ? -1.964 14.130 1.815 1.00 85.62 99 HIS A N 1
ATOM 814 C CA . HIS A 1 99 ? -1.386 15.230 2.606 1.00 85.62 99 HIS A CA 1
ATOM 815 C C . HIS A 1 99 ? -2.352 15.871 3.617 1.00 85.62 99 HIS A C 1
ATOM 817 O O . HIS A 1 99 ? -1.898 16.533 4.548 1.00 85.62 99 HIS A O 1
ATOM 823 N N . ASP A 1 100 ? -3.663 15.674 3.463 1.00 87.00 100 ASP A N 1
ATOM 824 C CA . ASP A 1 100 ? -4.713 16.261 4.311 1.00 87.00 100 ASP A CA 1
ATOM 825 C C . ASP A 1 100 ? -4.834 15.592 5.692 1.00 87.00 100 ASP A C 1
ATOM 827 O O . ASP A 1 100 ? -5.488 16.124 6.587 1.00 87.00 100 ASP A O 1
ATOM 831 N N . VAL A 1 101 ? -4.177 14.447 5.902 1.00 87.88 101 VAL A N 1
ATOM 832 C CA . VAL A 1 101 ? -4.233 13.703 7.166 1.00 87.88 101 VAL A CA 1
ATOM 833 C C . VAL A 1 101 ? -2.976 13.954 7.997 1.00 87.88 101 VAL A C 1
ATOM 835 O O . VAL A 1 101 ? -1.838 13.710 7.582 1.00 87.88 101 VAL A O 1
ATOM 838 N N . ASN A 1 102 ? -3.177 14.423 9.227 1.00 92.38 102 ASN A N 1
ATOM 839 C CA . ASN A 1 102 ? -2.081 14.657 10.159 1.00 92.38 102 ASN A CA 1
ATOM 840 C C . ASN A 1 102 ? -1.530 13.343 10.760 1.00 92.38 102 ASN A C 1
ATOM 842 O O . ASN A 1 102 ? -2.163 12.287 10.749 1.00 92.38 102 ASN A O 1
ATOM 846 N N . GLU A 1 103 ? -0.316 13.409 11.309 1.00 93.88 103 GLU A N 1
ATOM 847 C CA . GLU A 1 103 ? 0.371 12.235 11.857 1.00 93.88 103 GLU A CA 1
ATOM 848 C C . GLU A 1 103 ? -0.357 11.618 13.063 1.00 93.88 103 GLU A C 1
ATOM 850 O O . GLU A 1 103 ? -0.395 10.394 13.199 1.00 93.88 103 GLU A O 1
ATOM 855 N N . SER A 1 104 ? -0.967 12.438 13.924 1.00 93.88 104 SER A N 1
ATOM 856 C CA . SER A 1 104 ? -1.705 11.959 15.097 1.00 93.88 104 SER A CA 1
ATOM 857 C C . SER A 1 104 ? -2.943 11.144 14.711 1.00 93.88 104 SER A C 1
ATOM 859 O O . SER A 1 104 ? -3.228 10.128 15.347 1.00 93.88 104 SER A O 1
ATOM 861 N N . THR A 1 105 ? -3.637 11.514 13.633 1.00 94.44 105 THR A N 1
ATOM 862 C CA . THR A 1 105 ? -4.784 10.760 13.101 1.00 94.44 105 THR A CA 1
ATOM 863 C C . THR A 1 105 ? -4.339 9.412 12.537 1.00 94.44 105 THR A C 1
ATOM 865 O O . THR A 1 105 ? -4.955 8.386 12.823 1.00 94.44 105 THR A O 1
ATOM 868 N N . ILE A 1 106 ? -3.220 9.370 11.808 1.00 94.25 106 ILE A N 1
ATOM 869 C CA . ILE A 1 106 ? -2.663 8.107 11.296 1.00 94.25 106 ILE A CA 1
ATOM 870 C C . ILE A 1 106 ? -2.286 7.193 12.468 1.00 94.25 106 ILE A C 1
ATOM 872 O O . ILE A 1 106 ? -2.707 6.040 12.519 1.00 94.25 106 ILE A O 1
ATOM 876 N N . ARG A 1 107 ? -1.545 7.710 13.456 1.00 94.25 107 ARG A N 1
ATOM 877 C CA . ARG A 1 107 ? -1.102 6.932 14.627 1.00 94.25 107 ARG A CA 1
ATOM 878 C C . ARG A 1 107 ? -2.260 6.432 15.488 1.00 94.25 107 ARG A C 1
ATOM 880 O O . ARG A 1 107 ? -2.223 5.286 15.932 1.00 94.25 107 ARG A O 1
ATOM 887 N N . SER A 1 108 ? -3.277 7.259 15.721 1.00 94.25 108 SER A N 1
ATOM 888 C CA . SER A 1 108 ? -4.475 6.844 16.463 1.00 94.25 108 SER A CA 1
ATOM 889 C C . SER A 1 108 ? -5.264 5.782 15.703 1.00 94.25 108 SER A C 1
ATOM 891 O O . SER A 1 108 ? -5.692 4.805 16.312 1.00 94.25 108 SER A O 1
ATOM 893 N N . THR A 1 109 ? -5.364 5.894 14.377 1.00 94.56 109 THR A N 1
ATOM 894 C CA . THR A 1 109 ? -5.990 4.860 13.543 1.00 94.56 109 THR A CA 1
ATOM 895 C C . THR A 1 109 ? -5.216 3.545 13.617 1.00 94.56 109 THR A C 1
ATOM 897 O O . THR A 1 109 ? -5.819 2.507 13.873 1.00 94.56 109 THR A O 1
ATOM 900 N N . LEU A 1 110 ? -3.883 3.573 13.486 1.00 94.12 110 LEU A N 1
ATOM 901 C CA . LEU A 1 110 ? -3.036 2.383 13.650 1.00 94.12 110 LEU A CA 1
ATOM 902 C C . LEU A 1 110 ? -3.269 1.711 15.004 1.00 94.12 110 LEU A C 1
ATOM 904 O O . LEU A 1 110 ? -3.463 0.501 15.065 1.00 94.12 110 LEU A O 1
ATOM 908 N N . TYR A 1 111 ? -3.305 2.505 16.076 1.00 93.12 111 TYR A N 1
ATOM 909 C CA . TYR A 1 111 ? -3.555 2.007 17.423 1.00 93.12 111 TYR A CA 1
ATOM 910 C C . TYR A 1 111 ? -4.940 1.363 17.571 1.00 93.12 111 TYR A C 1
ATOM 912 O O . TYR A 1 111 ? -5.062 0.286 18.153 1.00 93.12 111 TYR A O 1
ATOM 920 N N . GLN A 1 112 ? -5.986 2.004 17.045 1.00 92.69 112 GLN A N 1
ATOM 921 C CA . GLN A 1 112 ? -7.350 1.476 17.100 1.00 92.69 112 GLN A CA 1
ATOM 922 C C . GLN A 1 112 ? -7.465 0.162 16.330 1.00 92.69 112 GLN A C 1
ATOM 924 O O . GLN A 1 112 ? -8.034 -0.803 16.831 1.00 92.69 112 GLN A O 1
ATOM 929 N N . VAL A 1 113 ? -6.908 0.117 15.121 1.00 93.00 113 VAL A N 1
ATOM 930 C CA . VAL A 1 113 ? -7.035 -1.027 14.216 1.00 93.00 113 VAL A CA 1
ATOM 931 C C . VAL A 1 113 ? -6.206 -2.210 14.700 1.00 93.00 113 VAL A C 1
ATOM 933 O O . VAL A 1 113 ? -6.713 -3.324 14.681 1.00 93.00 113 VAL A O 1
ATOM 936 N N . SER A 1 114 ? -5.007 -1.986 15.250 1.00 91.56 114 SER A N 1
ATOM 937 C CA . SER A 1 114 ? -4.184 -3.071 15.806 1.00 91.56 114 SER A CA 1
ATOM 938 C C . SER A 1 114 ? -4.813 -3.769 17.016 1.00 91.56 114 SER A C 1
ATOM 940 O O . SER A 1 114 ? -4.354 -4.826 17.431 1.00 91.56 114 SER A O 1
ATOM 942 N N . ARG A 1 115 ? -5.832 -3.160 17.639 1.00 90.56 115 ARG A N 1
ATOM 943 C CA . ARG A 1 115 ? -6.567 -3.746 18.772 1.00 90.56 115 ARG A CA 1
ATOM 944 C C . ARG A 1 115 ? -7.880 -4.406 18.359 1.00 90.56 115 ARG A C 1
ATOM 946 O O . ARG A 1 115 ? -8.522 -5.035 19.200 1.00 90.56 115 ARG A O 1
ATOM 953 N N . LYS A 1 116 ? -8.310 -4.253 17.104 1.00 89.69 116 LYS A N 1
ATOM 954 C CA . LYS A 1 116 ? -9.519 -4.912 16.612 1.00 89.69 116 LYS A CA 1
ATOM 955 C C . LYS A 1 116 ? -9.244 -6.402 16.443 1.00 89.69 116 LYS A C 1
ATOM 957 O O . LYS A 1 116 ? -8.241 -6.798 15.863 1.00 89.69 116 LYS A O 1
ATOM 962 N N . GLN A 1 117 ? -10.163 -7.223 16.941 1.00 77.69 117 GLN A N 1
ATOM 963 C CA . GLN A 1 117 ? -10.108 -8.670 16.732 1.00 77.69 117 GLN A CA 1
ATOM 964 C C . GLN A 1 117 ? -10.561 -9.053 15.319 1.00 77.69 117 GLN A C 1
ATOM 966 O O . GLN A 1 117 ? -10.005 -9.977 14.733 1.00 77.69 117 GLN A O 1
ATOM 971 N N . LYS A 1 118 ? -11.549 -8.326 14.776 1.00 86.94 118 LYS A N 1
ATOM 972 C CA . LYS A 1 118 ? -12.106 -8.574 13.444 1.00 86.94 118 LYS A CA 1
ATOM 973 C C . LYS A 1 118 ? -11.129 -8.125 12.353 1.00 86.94 118 LYS A C 1
ATOM 975 O O . LYS A 1 118 ? -10.608 -7.008 12.418 1.00 86.94 118 LYS A O 1
ATOM 980 N N . ALA A 1 119 ? -10.943 -8.983 11.351 1.00 91.00 119 ALA A N 1
ATOM 981 C CA . ALA A 1 119 ? -10.225 -8.659 10.126 1.00 91.00 119 ALA A CA 1
ATOM 982 C C . ALA A 1 119 ? -10.874 -7.467 9.406 1.00 91.00 119 ALA A C 1
ATOM 984 O O . ALA A 1 119 ? -12.071 -7.202 9.543 1.00 91.00 119 ALA A O 1
ATOM 985 N N . THR A 1 120 ? -10.067 -6.718 8.667 1.00 91.25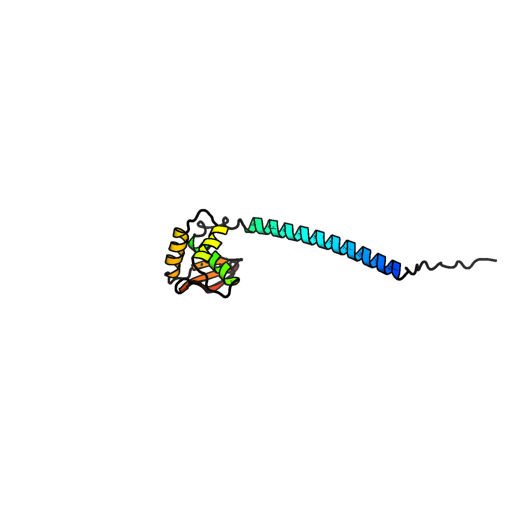 120 THR A N 1
ATOM 986 C CA . THR A 1 120 ? -10.536 -5.623 7.822 1.00 91.25 120 THR A CA 1
ATOM 987 C C . THR A 1 120 ? -10.326 -6.002 6.371 1.00 91.25 120 THR A C 1
ATOM 989 O O . THR A 1 120 ? -9.226 -6.379 5.988 1.00 91.25 120 THR A O 1
ATOM 992 N N . GLU A 1 121 ? -11.367 -5.856 5.567 1.00 92.00 121 GLU A N 1
ATOM 993 C CA . GLU A 1 121 ? -11.284 -6.035 4.123 1.00 92.00 121 GLU A CA 1
ATOM 994 C C . GLU A 1 121 ? -10.650 -4.807 3.466 1.00 92.00 121 GLU A C 1
ATOM 996 O O . GLU A 1 121 ? -11.109 -3.671 3.664 1.00 92.00 121 GLU A O 1
ATOM 1001 N N . ILE A 1 122 ? -9.612 -5.037 2.671 1.00 90.50 122 ILE A N 1
ATOM 1002 C CA . ILE A 1 122 ? -9.009 -4.042 1.786 1.00 90.50 122 ILE A CA 1
ATOM 1003 C C . ILE A 1 122 ? -9.067 -4.539 0.345 1.00 90.50 122 ILE A C 1
ATOM 1005 O O . ILE A 1 122 ? -8.984 -5.735 0.091 1.00 90.50 122 ILE A O 1
ATOM 1009 N N . GLU A 1 123 ? -9.194 -3.611 -0.593 1.00 89.06 123 GLU A N 1
ATOM 1010 C CA . GLU A 1 123 ? -9.170 -3.915 -2.021 1.00 89.06 123 GLU A CA 1
ATOM 1011 C C . GLU A 1 123 ? -7.794 -3.554 -2.571 1.00 89.06 123 GLU A C 1
ATOM 1013 O O . GLU A 1 123 ? -7.289 -2.453 -2.329 1.00 89.06 123 GLU A O 1
ATOM 1018 N N . TYR A 1 124 ? -7.170 -4.478 -3.295 1.00 86.31 124 TYR A N 1
ATOM 1019 C CA . TYR A 1 124 ? -5.847 -4.263 -3.860 1.00 86.31 124 TYR A CA 1
ATOM 1020 C C . TYR A 1 124 ? -5.672 -5.059 -5.160 1.00 86.31 124 TYR A C 1
ATOM 1022 O O . TYR A 1 124 ? -5.810 -6.275 -5.166 1.00 86.31 124 TYR A O 1
ATOM 1030 N N . GLU A 1 125 ? -5.375 -4.368 -6.267 1.00 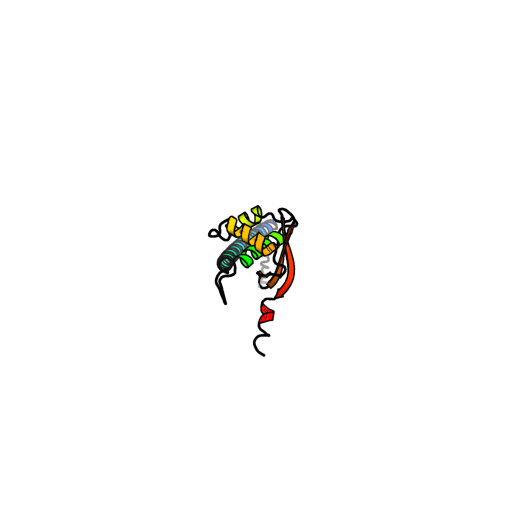85.56 125 GLU A N 1
ATOM 1031 C CA . GLU A 1 125 ? -5.109 -4.965 -7.594 1.00 85.56 125 GLU A CA 1
ATOM 1032 C C . GLU A 1 125 ? -6.174 -5.979 -8.075 1.00 85.56 125 GLU A C 1
ATOM 1034 O O . GLU A 1 125 ? -5.841 -6.998 -8.671 1.00 85.56 125 GLU A O 1
ATOM 1039 N N . GLY A 1 126 ? -7.461 -5.709 -7.824 1.00 81.62 126 GLY A N 1
ATOM 1040 C CA . GLY A 1 126 ? -8.560 -6.604 -8.222 1.00 81.62 126 GLY A CA 1
ATOM 1041 C C . GLY A 1 126 ? -8.818 -7.764 -7.253 1.00 81.62 126 GLY A C 1
ATOM 1042 O O . GLY A 1 126 ? -9.589 -8.665 -7.568 1.00 81.62 126 GLY A O 1
ATOM 1043 N N . TRP A 1 127 ? -8.208 -7.731 -6.068 1.00 86.44 127 TRP A N 1
ATOM 1044 C CA . TRP A 1 127 ? -8.421 -8.706 -5.002 1.00 86.44 127 TRP A CA 1
ATOM 1045 C C . TRP A 1 127 ? -9.034 -8.056 -3.768 1.00 86.44 127 TRP A C 1
ATOM 1047 O O . TRP A 1 127 ? -8.659 -6.944 -3.387 1.00 86.44 127 TRP A O 1
ATOM 1057 N N . LEU A 1 128 ? -9.935 -8.785 -3.118 1.00 89.31 128 LEU A N 1
ATOM 1058 C CA . LEU A 1 128 ? -10.418 -8.499 -1.779 1.00 89.31 128 LEU A CA 1
ATOM 1059 C C . LEU A 1 128 ? -9.535 -9.268 -0.798 1.00 89.31 128 LEU A C 1
ATOM 1061 O O . LEU A 1 128 ? -9.480 -10.498 -0.824 1.00 89.31 128 LEU A O 1
ATOM 1065 N N . LEU A 1 129 ? -8.823 -8.537 0.050 1.00 92.88 129 LEU A N 1
ATOM 1066 C CA . LEU A 1 129 ? -7.927 -9.098 1.050 1.00 92.88 129 LEU A CA 1
ATOM 1067 C C . LEU A 1 129 ? -8.532 -8.908 2.435 1.00 92.88 129 LEU A C 1
ATOM 1069 O O . LEU A 1 129 ? -8.765 -7.778 2.869 1.00 92.88 129 LEU A O 1
ATOM 1073 N N . GLU A 1 130 ? -8.717 -10.000 3.164 1.00 93.50 130 GLU A N 1
ATOM 1074 C CA . GLU A 1 130 ? -9.019 -9.950 4.589 1.00 93.50 130 GLU A CA 1
ATOM 1075 C C . GLU A 1 130 ? -7.712 -9.842 5.362 1.00 93.50 130 GLU A C 1
ATOM 1077 O O . GLU A 1 130 ? -6.923 -10.786 5.413 1.00 93.50 130 GLU A O 1
ATOM 1082 N N . VAL A 1 131 ? -7.466 -8.679 5.965 1.00 93.69 131 VAL A N 1
ATOM 1083 C CA . VAL A 1 131 ? -6.198 -8.405 6.642 1.00 93.69 131 VAL A CA 1
ATOM 1084 C C . VAL A 1 131 ? -6.377 -8.085 8.117 1.00 93.69 131 VAL A C 1
ATOM 1086 O O . VAL A 1 131 ? -7.345 -7.445 8.544 1.00 93.69 131 VAL A O 1
ATOM 1089 N N . LYS A 1 132 ? -5.393 -8.487 8.914 1.00 94.31 132 LYS A N 1
ATOM 1090 C CA . LYS A 1 132 ? -5.309 -8.182 10.338 1.00 94.31 132 LYS A CA 1
ATOM 1091 C C . LYS A 1 132 ? -4.008 -7.455 10.636 1.00 94.31 132 LYS A C 1
ATOM 1093 O O . LYS A 1 132 ? -2.924 -7.907 10.279 1.00 94.31 132 LYS A O 1
ATOM 1098 N N . LEU A 1 133 ? -4.121 -6.304 11.298 1.00 93.62 133 LEU A N 1
ATOM 1099 C CA . LEU A 1 133 ? -2.961 -5.517 11.699 1.00 93.62 133 LEU A CA 1
ATOM 1100 C C . LEU A 1 133 ? 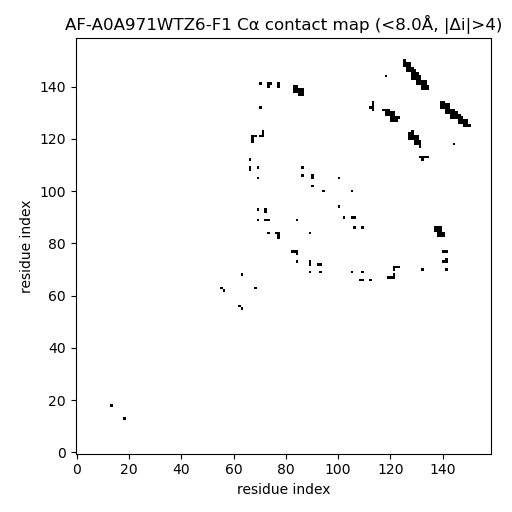-2.416 -6.040 13.028 1.00 93.62 133 LEU A C 1
ATOM 1102 O O . LEU A 1 133 ? -3.061 -5.899 14.067 1.00 93.62 133 LEU A O 1
ATOM 1106 N N . LEU A 1 134 ? -1.213 -6.595 12.995 1.00 91.56 134 LEU A N 1
ATOM 1107 C CA . LEU A 1 134 ? -0.467 -7.037 14.164 1.00 91.56 134 LEU A CA 1
ATOM 1108 C C . LEU A 1 134 ? 0.473 -5.924 14.624 1.00 91.56 134 LEU A C 1
ATOM 1110 O O . LEU A 1 134 ? 1.082 -5.226 13.809 1.00 91.56 134 LEU A O 1
ATOM 1114 N N . LYS A 1 135 ? 0.589 -5.756 15.942 1.00 92.06 135 LYS A N 1
ATOM 1115 C CA . LYS A 1 135 ? 1.505 -4.796 16.559 1.00 92.06 135 LYS A CA 1
ATOM 1116 C C . LYS A 1 135 ? 2.417 -5.507 17.549 1.00 92.06 135 LYS A C 1
ATOM 1118 O O . LYS A 1 135 ? 1.946 -6.017 18.561 1.00 92.06 135 LYS A O 1
ATOM 1123 N N . GLU A 1 136 ? 3.718 -5.426 17.302 1.00 89.62 136 GLU A N 1
ATOM 1124 C CA . GLU A 1 136 ? 4.768 -5.978 18.158 1.00 89.62 136 GLU A CA 1
ATOM 1125 C C . GLU A 1 136 ? 5.756 -4.870 18.530 1.00 89.62 136 GLU A C 1
ATOM 1127 O O . GLU A 1 136 ? 6.612 -4.456 17.746 1.00 89.62 136 GLU A O 1
ATOM 1132 N N . GLY A 1 137 ? 5.595 -4.312 19.732 1.00 88.62 137 GLY A N 1
ATOM 1133 C CA . GLY A 1 137 ? 6.391 -3.168 20.180 1.00 88.62 137 GLY A CA 1
ATOM 1134 C C . GLY A 1 137 ? 6.237 -1.951 19.244 1.00 88.62 137 GLY A C 1
ATOM 1135 O O . GLY A 1 137 ? 5.123 -1.423 19.122 1.00 88.62 137 GLY A O 1
ATOM 1136 N N . PRO A 1 138 ? 7.325 -1.455 18.614 1.00 89.62 138 PRO A N 1
ATOM 1137 C CA . PRO A 1 138 ? 7.271 -0.330 17.676 1.00 89.62 138 PRO A CA 1
ATOM 1138 C C . PRO A 1 138 ? 6.851 -0.731 16.251 1.00 89.62 138 PRO A C 1
ATOM 1140 O O . PRO A 1 138 ? 6.698 0.151 15.396 1.00 89.62 138 PRO A O 1
ATOM 1143 N N . TRP A 1 139 ? 6.688 -2.030 15.994 1.00 93.12 139 TRP A N 1
ATOM 1144 C CA . TRP A 1 139 ? 6.497 -2.596 14.669 1.00 93.12 139 TRP A CA 1
ATOM 1145 C C . TRP A 1 139 ? 5.042 -2.951 14.389 1.00 93.12 139 TRP A C 1
ATOM 1147 O O . TRP A 1 139 ? 4.297 -3.363 15.278 1.00 93.12 139 TRP A O 1
ATOM 1157 N N . TYR A 1 140 ? 4.668 -2.802 13.125 1.00 92.69 140 TYR A N 1
ATOM 1158 C CA . TYR A 1 140 ? 3.378 -3.166 12.572 1.00 92.69 140 TYR A CA 1
ATOM 1159 C C . TYR A 1 140 ? 3.590 -4.124 11.407 1.00 92.69 140 TYR A C 1
ATOM 1161 O O . TYR A 1 140 ? 4.488 -3.929 10.581 1.00 92.69 140 TYR A O 1
ATOM 1169 N N . MET A 1 141 ? 2.745 -5.143 11.352 1.00 91.00 141 MET A N 1
ATOM 1170 C CA . MET A 1 141 ? 2.739 -6.164 10.311 1.00 91.00 141 MET A CA 1
ATOM 1171 C C . MET A 1 141 ? 1.299 -6.431 9.901 1.00 91.00 141 MET A C 1
ATOM 1173 O O . MET A 1 141 ? 0.390 -6.327 10.724 1.00 91.00 141 MET A O 1
ATOM 1177 N N . LEU A 1 142 ? 1.091 -6.752 8.631 1.00 91.56 142 LEU A N 1
ATOM 1178 C CA . LEU A 1 142 ? -0.198 -7.229 8.161 1.00 91.56 142 LEU A CA 1
ATOM 1179 C C . LEU A 1 142 ? -0.138 -8.731 7.971 1.00 91.56 142 LEU A C 1
ATOM 1181 O O . LEU A 1 142 ? 0.732 -9.245 7.276 1.00 91.56 142 LEU A O 1
ATOM 1185 N N . GLU A 1 143 ? -1.092 -9.402 8.587 1.00 91.56 143 GLU A N 1
ATOM 1186 C CA . GLU A 1 143 ? -1.401 -10.794 8.327 1.00 91.56 143 GLU A CA 1
ATOM 1187 C C . GLU A 1 143 ? -2.557 -10.839 7.326 1.00 91.56 143 GLU A C 1
ATOM 1189 O O . GLU A 1 143 ? -3.582 -10.184 7.537 1.00 91.56 143 GLU A O 1
ATOM 1194 N N . VAL A 1 144 ? -2.381 -11.571 6.227 1.00 92.81 144 VAL A N 1
ATOM 1195 C CA . VAL A 1 144 ? -3.442 -11.826 5.245 1.00 92.81 144 VAL A CA 1
ATOM 1196 C C . VAL A 1 144 ? -4.116 -13.133 5.634 1.00 92.81 144 VAL A C 1
ATOM 1198 O O . VAL A 1 144 ? -3.475 -14.179 5.634 1.00 92.81 144 VAL A O 1
ATOM 1201 N N . LEU A 1 145 ? -5.393 -13.058 5.992 1.00 92.25 145 LEU A N 1
ATOM 1202 C CA . LEU A 1 145 ? -6.198 -14.201 6.423 1.00 92.25 145 LEU A CA 1
ATOM 1203 C C . LEU A 1 145 ? -6.962 -14.835 5.256 1.00 92.25 145 LEU A C 1
ATOM 1205 O O . LEU A 1 145 ? -7.212 -16.036 5.270 1.00 92.25 145 LEU A O 1
ATOM 1209 N N . GLY A 1 146 ? -7.294 -14.036 4.242 1.00 90.62 146 GLY A N 1
ATOM 1210 C CA . GLY A 1 146 ? -8.001 -14.474 3.045 1.00 90.62 146 GLY A CA 1
ATOM 1211 C C . GLY A 1 146 ? -7.722 -13.550 1.864 1.00 90.62 146 GLY A C 1
ATOM 1212 O O . GLY A 1 146 ? -7.449 -12.360 2.044 1.00 90.62 146 GLY A O 1
ATOM 1213 N N . GLN A 1 147 ? -7.773 -14.112 0.660 1.00 92.19 147 GLN A N 1
ATOM 1214 C CA . GLN A 1 147 ? -7.594 -13.398 -0.600 1.00 92.19 147 GLN A CA 1
ATOM 1215 C C . GLN A 1 147 ? -8.576 -13.962 -1.627 1.00 92.19 147 GLN A C 1
ATOM 1217 O O . GLN A 1 147 ? -8.511 -15.144 -1.955 1.00 92.19 147 GLN A O 1
ATOM 1222 N N . TYR A 1 148 ? -9.455 -13.102 -2.136 1.00 87.81 148 TYR A N 1
ATOM 1223 C CA . TYR A 1 148 ? -10.538 -13.473 -3.048 1.00 87.81 148 TYR A CA 1
ATOM 1224 C C . TYR A 1 148 ? -10.524 -12.561 -4.281 1.00 87.81 148 TYR A C 1
ATOM 1226 O O . TYR A 1 148 ? -10.254 -11.364 -4.128 1.00 87.81 148 TYR A O 1
ATOM 1234 N N . PRO A 1 149 ? -10.783 -13.067 -5.496 1.00 85.62 149 PRO A N 1
ATOM 1235 C CA . PRO A 1 149 ? -10.965 -12.209 -6.663 1.00 85.62 149 PRO A CA 1
ATOM 1236 C C . PRO A 1 149 ? -12.168 -11.282 -6.440 1.00 85.62 149 PRO A C 1
ATOM 1238 O O . PRO A 1 149 ? -13.219 -11.738 -5.992 1.00 85.62 149 PRO A O 1
ATOM 1241 N N . LEU A 1 150 ? -12.059 -9.990 -6.774 1.00 74.94 150 LEU A N 1
ATOM 1242 C CA . LEU A 1 150 ? -13.209 -9.070 -6.671 1.00 74.94 150 LEU A CA 1
ATOM 1243 C C . LEU A 1 150 ? -14.376 -9.495 -7.583 1.00 74.94 150 LEU A C 1
ATOM 1245 O O . LEU A 1 150 ? -15.526 -9.146 -7.332 1.00 74.94 150 LEU A O 1
ATOM 1249 N N . GLU A 1 151 ? -14.065 -10.227 -8.652 1.00 70.31 151 GLU A N 1
ATOM 1250 C CA . GLU A 1 151 ? -14.995 -10.632 -9.708 1.00 70.31 151 GLU A CA 1
ATOM 1251 C C . GLU A 1 151 ? -15.978 -11.730 -9.251 1.00 70.31 151 GLU A C 1
ATOM 1253 O O . GLU A 1 151 ? -17.075 -11.825 -9.796 1.00 70.31 151 GLU A O 1
ATOM 1258 N N . GLU A 1 152 ? -15.656 -12.492 -8.198 1.00 54.66 152 GLU A N 1
ATOM 1259 C CA . GLU A 1 152 ? -16.475 -13.616 -7.707 1.00 54.66 152 GLU A CA 1
ATOM 1260 C C . GLU A 1 152 ? -17.645 -13.202 -6.787 1.00 54.66 152 GLU A C 1
ATOM 1262 O O . GLU A 1 152 ? -18.452 -14.043 -6.400 1.00 54.66 152 GLU A O 1
ATOM 1267 N N . GLN A 1 153 ? -17.811 -11.913 -6.458 1.00 50.41 153 GLN A N 1
ATOM 1268 C CA . GLN A 1 153 ? -18.935 -11.444 -5.620 1.00 50.41 153 GLN A CA 1
ATOM 1269 C C . GLN A 1 153 ? -20.178 -10.989 -6.408 1.00 50.41 153 GLN A C 1
ATOM 1271 O O . GLN A 1 153 ? -21.178 -10.602 -5.803 1.00 50.41 153 GLN A O 1
ATOM 1276 N N . ILE A 1 154 ? -20.157 -11.045 -7.745 1.00 49.66 154 ILE A N 1
ATOM 1277 C CA . ILE A 1 154 ? -21.304 -10.627 -8.575 1.00 49.66 154 ILE A CA 1
ATOM 1278 C C . ILE A 1 154 ? -22.423 -11.690 -8.593 1.00 49.66 154 ILE A C 1
ATOM 1280 O O . ILE A 1 154 ? -23.582 -11.340 -8.810 1.00 49.66 154 ILE A O 1
ATOM 1284 N N . GLU A 1 155 ? -22.136 -12.962 -8.298 1.00 46.25 155 GLU A N 1
ATOM 1285 C CA . GLU A 1 155 ? -23.140 -14.035 -8.416 1.00 46.25 155 GLU A CA 1
ATOM 1286 C C . GLU A 1 155 ? -24.066 -14.214 -7.198 1.00 46.25 155 GLU A C 1
ATOM 1288 O O . GLU A 1 155 ? -25.063 -14.915 -7.312 1.00 46.25 155 GLU A O 1
ATOM 1293 N N . GLN A 1 156 ? -23.829 -13.553 -6.057 1.00 43.75 156 GLN A N 1
ATOM 1294 C CA . GLN A 1 156 ? -24.629 -13.781 -4.833 1.00 43.75 156 GLN A CA 1
ATOM 1295 C C . GLN A 1 156 ? -25.686 -12.705 -4.513 1.00 43.75 156 GLN A C 1
ATOM 1297 O O . GLN A 1 156 ? -26.240 -12.705 -3.418 1.00 43.75 156 GLN A O 1
ATOM 1302 N N . ILE A 1 157 ? -25.995 -11.786 -5.437 1.00 46.97 157 ILE A N 1
ATOM 1303 C CA . ILE A 1 157 ? -27.028 -10.742 -5.224 1.00 46.97 157 ILE A CA 1
ATOM 1304 C C . ILE A 1 157 ? -28.344 -11.045 -5.980 1.00 46.97 157 ILE A C 1
ATOM 1306 O O . ILE A 1 157 ? -29.302 -10.286 -5.868 1.00 46.97 157 ILE A O 1
ATOM 1310 N N . ASN A 1 158 ? -28.438 -12.166 -6.704 1.00 40.34 158 ASN A N 1
ATOM 1311 C CA . ASN A 1 158 ? -29.599 -12.486 -7.552 1.00 40.34 158 ASN A CA 1
ATOM 1312 C C . ASN A 1 158 ? -30.396 -13.750 -7.161 1.00 40.34 158 ASN A C 1
ATOM 1314 O O . ASN A 1 158 ? -31.092 -14.276 -8.027 1.00 40.34 158 ASN A O 1
ATOM 1318 N N . ASP A 1 159 ? -30.358 -14.190 -5.900 1.00 37.75 159 ASP A N 1
ATOM 1319 C CA . ASP A 1 159 ? -31.292 -15.208 -5.372 1.00 37.75 159 ASP A CA 1
ATOM 1320 C C . ASP A 1 159 ? -32.235 -14.628 -4.304 1.00 37.75 159 ASP A C 1
ATOM 1322 O O . ASP A 1 159 ? -31.744 -13.944 -3.373 1.00 37.75 159 ASP A O 1
#

pLDDT: mean 79.31, std 18.6, range [36.16, 95.94]

Solvent-accessible surface area (backbone atoms only — not comparable to full-atom values): 9725 Å² total; per-residue (Å²): 141,85,80,85,80,77,80,78,77,84,72,79,77,70,49,74,66,56,50,51,52,51,52,49,53,54,52,52,51,50,54,51,53,52,52,52,53,48,52,52,50,52,50,50,49,50,53,48,50,54,59,65,67,54,70,85,75,77,83,85,82,74,78,77,46,71,64,42,54,52,51,47,50,50,48,58,58,45,76,82,35,100,61,77,41,36,64,70,56,51,51,57,55,47,46,76,80,41,76,92,63,56,66,68,60,53,51,50,48,52,56,56,49,43,69,48,87,71,66,46,72,33,78,55,98,66,27,40,32,31,31,39,50,42,68,61,88,73,28,39,46,74,46,76,80,44,78,42,61,58,77,72,66,70,76,77,80,82,126

Sequence (159 aa):
MGKVKSIKRGELNMGYEESLWHARDLLVEEIKALRQQLLLKEEQLRRLNSVLRDPIHKRGSGTVSLTKQILTTIYQMSRDRTHPISAKQIVREFRKQRHDVNESTIRSTLYQVSRKQKATEIEYEGWLLEVKLLKEGPWYMLEVLGQYPLEEQIEQIND